Protein AF-A0A851M8Y6-F1 (afdb_monomer)

Secondary structure (DSSP, 8-state):
---TTHHHHHHHHHHHHHHHHHHHHTT-HHHHHHHHHHHHHHHHHHHHHH-HHHHHHHHHHHHHHHHHHHHHHHHGGGSPPP--------HHHHHHHHHBSS---HHHHHHHTTTTB----

Radius of gyration: 20.05 Å; Cα contacts (8 Å, |Δi|>4): 62; chains: 1; bounding box: 40×34×57 Å

Foldseek 3Di:
DPPLQVQLVVVLVVVVVVQVVCCVVVVVVVSVVVVVVVVVVLCVVVCVPPNDVVSVVVVSVVSSVVSSLVCCLVCLVVQDQDDDDDPVDDPVVVLQSQQQSDDDDPCVCVSSVNSSGHHDD

Sequence (121 aa):
FLPPVLAPLALVPFFQLTIFYFSIKRKKWLDLILIVFFNIRVCLMYVPLMGFKNFMIYYWLSRYLESTWFIWVSQMNHIPMDIDYDQNKDWVSTQLHATCNVNQSLFNDWFTGHLNFQIEH

Solvent-accessible surface area (backbone atoms only — not comparable to full-atom values): 7045 Å² total; per-residue (Å²): 132,77,55,85,71,52,50,22,59,56,46,42,62,51,51,58,52,45,56,55,51,49,29,60,74,68,65,34,58,67,62,47,50,52,53,52,51,50,52,51,52,51,46,69,61,42,31,82,75,61,34,62,72,54,37,53,52,51,51,54,49,53,45,38,51,53,34,45,50,49,51,51,49,74,51,40,83,69,50,81,76,86,89,75,78,92,77,83,68,57,70,68,61,50,51,53,54,67,16,44,53,47,82,89,41,80,63,48,37,61,76,42,70,50,57,38,58,48,80,73,133

Organism: NCBI:txid190295

InterPro domains:
  IPR005804 Fatty acid desaturase domain [PF00487] (10-121)
  IPR012171 Fatty acid desaturase [PTHR19353] (3-121)

pLDDT: mean 86.49, std 8.67, range [50.78, 95.81]

Mean predicted aligned error: 7.14 Å

Structure (mmCIF, N/CA/C/O backbone):
data_AF-A0A851M8Y6-F1
#
_entry.id   AF-A0A851M8Y6-F1
#
loop_
_atom_site.group_PDB
_atom_site.id
_atom_site.type_symbol
_atom_site.label_atom_id
_atom_site.label_alt_id
_atom_site.label_comp_id
_atom_site.label_asym_id
_atom_site.label_entity_id
_atom_site.label_seq_id
_atom_site.pdbx_PDB_ins_code
_atom_site.Cartn_x
_atom_site.Cartn_y
_atom_site.Cartn_z
_atom_site.occupancy
_atom_site.B_iso_or_equiv
_atom_site.auth_seq_id
_atom_site.auth_comp_id
_atom_site.auth_asym_id
_atom_site.auth_atom_id
_atom_site.pdbx_PDB_model_num
ATOM 1 N N . PHE A 1 1 ? 17.396 13.044 2.587 1.00 50.78 1 PHE A N 1
ATOM 2 C CA . PHE A 1 1 ? 16.904 11.723 2.157 1.00 50.78 1 PHE A CA 1
ATOM 3 C C . PHE A 1 1 ? 16.470 10.940 3.384 1.00 50.78 1 PHE A C 1
ATOM 5 O O . PHE A 1 1 ? 17.322 10.591 4.191 1.00 50.78 1 PHE A O 1
ATOM 12 N N . LEU A 1 2 ? 15.163 10.730 3.582 1.00 56.19 2 LEU A N 1
ATOM 13 C CA . LEU A 1 2 ? 14.727 9.701 4.530 1.00 56.19 2 LEU A CA 1
ATOM 14 C C . LEU A 1 2 ? 15.183 8.341 3.969 1.00 56.19 2 LEU A C 1
ATOM 16 O O . LEU A 1 2 ? 15.033 8.123 2.767 1.00 56.19 2 LEU A O 1
ATOM 20 N N . PRO A 1 3 ? 15.745 7.444 4.793 1.00 71.62 3 PRO A N 1
ATOM 21 C CA . PRO A 1 3 ? 16.037 6.077 4.392 1.00 71.62 3 PRO A CA 1
ATOM 22 C C . PRO A 1 3 ? 14.807 5.428 3.740 1.00 71.62 3 PRO A C 1
ATOM 24 O O . PRO A 1 3 ? 13.688 5.677 4.204 1.00 71.62 3 PRO A O 1
ATOM 27 N N . PRO A 1 4 ? 14.989 4.553 2.736 1.00 70.62 4 PRO A N 1
ATOM 28 C CA . PRO A 1 4 ? 13.891 3.926 1.992 1.00 70.62 4 PRO A CA 1
ATOM 29 C C . PRO A 1 4 ? 12.900 3.148 2.876 1.00 70.62 4 PRO A C 1
ATOM 31 O O . PRO A 1 4 ? 11.758 2.954 2.489 1.00 70.62 4 PRO A O 1
ATOM 34 N N . VAL A 1 5 ? 13.303 2.763 4.091 1.00 74.06 5 VAL A N 1
ATOM 35 C CA . VAL A 1 5 ? 12.447 2.109 5.098 1.00 74.06 5 VAL A CA 1
ATOM 36 C C . VAL A 1 5 ? 11.659 3.114 5.951 1.00 74.06 5 VAL A C 1
ATOM 38 O O . VAL A 1 5 ? 10.538 2.837 6.373 1.00 74.06 5 VAL A O 1
ATOM 41 N N . LEU A 1 6 ? 12.212 4.303 6.210 1.00 79.19 6 LEU A N 1
ATOM 42 C CA . LEU A 1 6 ? 11.578 5.293 7.087 1.00 79.19 6 LEU A CA 1
ATOM 43 C C . LEU A 1 6 ? 10.461 6.071 6.383 1.00 79.19 6 LEU A C 1
ATOM 45 O O . LEU A 1 6 ? 9.498 6.467 7.038 1.00 79.19 6 LEU A O 1
ATOM 49 N N . ALA A 1 7 ? 10.559 6.270 5.066 1.00 81.44 7 ALA A N 1
ATOM 50 C CA . ALA A 1 7 ? 9.519 6.960 4.305 1.00 81.44 7 ALA A CA 1
ATOM 51 C C . ALA A 1 7 ? 8.167 6.209 4.334 1.00 81.44 7 ALA A C 1
ATOM 53 O O . ALA A 1 7 ? 7.178 6.818 4.754 1.00 81.44 7 ALA A O 1
ATOM 54 N N . PRO A 1 8 ? 8.091 4.895 4.027 1.00 83.81 8 PRO A N 1
ATOM 55 C CA . PRO A 1 8 ? 6.841 4.154 4.153 1.00 83.81 8 PRO A CA 1
ATOM 56 C C . PRO A 1 8 ? 6.291 4.153 5.582 1.00 83.81 8 PRO A C 1
ATOM 58 O O . PRO A 1 8 ? 5.085 4.325 5.761 1.00 83.81 8 PRO A O 1
ATOM 61 N N . LEU A 1 9 ? 7.159 4.019 6.595 1.00 84.56 9 LEU A N 1
ATOM 62 C CA . LEU A 1 9 ? 6.763 4.036 8.010 1.00 84.56 9 LEU A CA 1
ATOM 63 C C . LEU A 1 9 ? 6.133 5.363 8.436 1.00 84.56 9 LEU A C 1
ATOM 65 O O . LEU A 1 9 ? 5.186 5.344 9.215 1.00 84.56 9 LEU A O 1
ATOM 69 N N . ALA A 1 10 ? 6.628 6.496 7.937 1.00 85.00 10 ALA A N 1
ATOM 70 C CA . ALA A 1 10 ? 6.066 7.813 8.238 1.00 85.00 10 ALA A CA 1
ATOM 71 C C . ALA A 1 10 ? 4.738 8.064 7.503 1.00 85.00 10 ALA A C 1
ATOM 73 O O . ALA A 1 10 ? 3.830 8.693 8.052 1.00 85.00 10 ALA A O 1
ATOM 74 N N . LEU A 1 11 ? 4.596 7.539 6.283 1.00 85.81 11 LEU A N 1
ATOM 75 C CA . LEU A 1 11 ? 3.375 7.683 5.491 1.00 85.81 11 LEU A CA 1
ATOM 76 C C . LEU A 1 11 ? 2.193 6.906 6.073 1.00 85.81 11 LEU A C 1
ATOM 78 O O . LEU A 1 11 ? 1.069 7.401 6.017 1.00 85.81 11 LEU A O 1
ATOM 82 N N . VAL A 1 12 ? 2.416 5.729 6.670 1.00 87.94 12 VAL A N 1
ATOM 83 C CA . VAL A 1 12 ? 1.323 4.930 7.253 1.00 87.94 12 VAL A CA 1
ATOM 84 C C . VAL A 1 12 ? 0.482 5.729 8.267 1.00 87.94 12 VAL A C 1
ATOM 86 O O . VAL A 1 12 ? -0.723 5.856 8.041 1.00 87.94 12 VAL A O 1
ATOM 89 N N . PRO A 1 13 ? 1.036 6.276 9.369 1.00 86.75 13 PRO A N 1
ATOM 90 C CA . PRO A 1 13 ? 0.245 7.031 10.336 1.00 86.75 13 PRO A CA 1
ATOM 91 C C . PRO A 1 13 ? -0.290 8.336 9.739 1.00 86.75 13 PRO A C 1
ATOM 93 O O . PRO A 1 13 ? -1.417 8.721 10.047 1.00 86.75 13 PRO A O 1
ATOM 96 N N . PHE A 1 14 ? 0.470 8.988 8.850 1.00 89.06 14 PHE A N 1
ATOM 97 C CA . PHE A 1 14 ? 0.030 10.208 8.178 1.00 89.06 14 PHE A CA 1
ATOM 98 C C . PHE A 1 14 ? -1.263 9.984 7.387 1.00 89.06 14 PHE A C 1
ATOM 100 O O . PHE A 1 14 ? -2.240 10.707 7.605 1.00 89.06 14 PHE A O 1
ATOM 107 N N . PHE A 1 15 ? -1.301 8.962 6.526 1.00 87.00 15 PHE A N 1
ATOM 108 C CA . PHE A 1 15 ? -2.481 8.631 5.728 1.00 87.00 15 PHE A CA 1
ATOM 109 C C . PHE A 1 15 ? -3.658 8.196 6.591 1.00 87.00 15 PHE A C 1
ATOM 111 O O . PHE A 1 15 ? -4.784 8.624 6.345 1.00 87.00 15 PHE A O 1
ATOM 118 N N . GLN A 1 16 ? -3.410 7.409 7.641 1.00 87.50 16 GLN A N 1
ATOM 119 C CA . GLN A 1 16 ? -4.489 6.995 8.534 1.00 87.50 16 GLN A CA 1
ATOM 120 C C . GLN A 1 16 ? -5.165 8.195 9.197 1.00 87.50 16 GLN A C 1
ATOM 122 O O .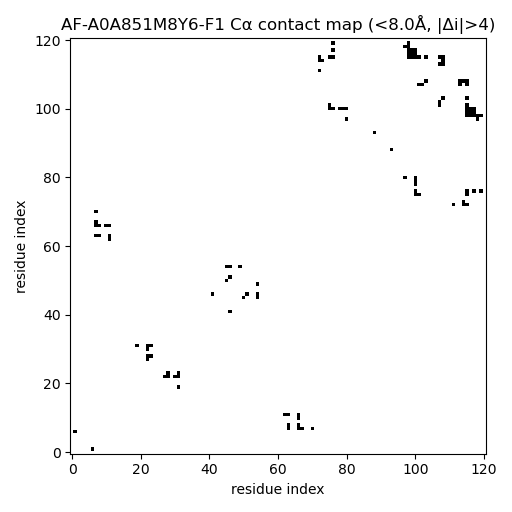 GLN A 1 16 ? -6.389 8.303 9.179 1.00 87.50 16 GLN A O 1
ATOM 127 N N . LEU A 1 17 ? -4.389 9.151 9.706 1.00 89.69 17 LEU A N 1
ATOM 128 C CA . LEU A 1 17 ? -4.945 10.353 10.325 1.00 89.69 17 LEU A CA 1
ATOM 129 C C . LEU A 1 17 ? -5.632 11.271 9.308 1.00 89.69 17 LEU A C 1
ATOM 131 O O . LEU A 1 17 ? -6.713 11.796 9.586 1.00 89.69 17 LEU A O 1
ATOM 135 N N . THR A 1 18 ? -5.041 11.458 8.126 1.00 91.31 18 THR A N 1
ATOM 136 C CA . THR A 1 18 ? -5.621 12.341 7.103 1.00 91.31 18 THR A CA 1
ATOM 137 C C . THR A 1 18 ? -6.938 11.808 6.557 1.00 91.31 18 THR A C 1
ATOM 139 O O . THR A 1 18 ? -7.850 12.610 6.364 1.00 91.31 18 THR A O 1
ATOM 142 N N . ILE A 1 19 ? -7.098 10.495 6.372 1.00 90.19 19 ILE A N 1
ATOM 143 C CA . ILE A 1 19 ? -8.362 9.901 5.903 1.00 90.19 19 ILE A CA 1
ATOM 144 C C . ILE A 1 19 ? -9.513 10.252 6.855 1.00 90.19 19 ILE A C 1
ATOM 146 O O . ILE A 1 19 ? -10.551 10.753 6.409 1.00 90.19 19 ILE A O 1
ATOM 150 N N . PHE A 1 20 ? -9.328 10.067 8.165 1.00 91.44 20 PHE A N 1
ATOM 151 C CA . PHE A 1 20 ? -10.349 10.433 9.150 1.00 91.44 20 PHE A CA 1
ATOM 152 C C . PHE A 1 20 ? -10.562 11.948 9.212 1.00 91.44 20 PHE A C 1
ATOM 154 O O . PHE A 1 20 ? -11.705 12.409 9.165 1.00 91.44 20 PHE A O 1
ATOM 161 N N . TYR A 1 21 ? -9.479 12.732 9.244 1.00 93.38 21 TYR A N 1
ATOM 162 C CA . TYR A 1 21 ? -9.549 14.195 9.276 1.00 93.38 21 TYR A CA 1
ATOM 163 C C . TYR A 1 21 ? -10.339 14.760 8.088 1.00 93.38 21 TYR A C 1
ATOM 165 O O . TYR A 1 21 ? -11.260 15.558 8.278 1.00 93.38 21 TYR A O 1
ATOM 173 N N . PHE A 1 22 ? -10.022 14.337 6.863 1.00 93.50 22 PHE A N 1
ATOM 17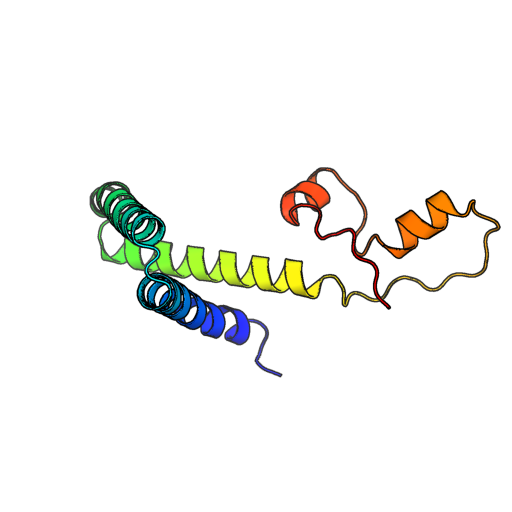4 C CA . PHE A 1 22 ? -10.700 14.809 5.659 1.00 93.50 22 PHE A CA 1
ATOM 175 C C . PHE A 1 22 ? -12.146 14.331 5.588 1.00 93.50 22 PHE A C 1
ATOM 177 O O . PHE A 1 22 ? -13.013 15.129 5.225 1.00 93.50 22 PHE A O 1
ATOM 184 N N . SER A 1 23 ? -12.424 13.081 5.965 1.00 92.88 23 SER A N 1
ATOM 185 C CA . SER A 1 23 ? -13.790 12.541 5.969 1.00 92.88 23 SER A CA 1
ATOM 186 C C . SER A 1 23 ? -14.698 13.337 6.908 1.00 92.88 23 SER A C 1
ATOM 188 O O . SER A 1 23 ? -15.793 13.740 6.512 1.00 92.88 23 SER A O 1
ATOM 190 N N . ILE A 1 24 ? -14.209 13.665 8.110 1.00 94.00 24 ILE A N 1
ATOM 191 C CA . ILE A 1 24 ? -14.934 14.488 9.088 1.00 94.00 24 ILE A CA 1
ATOM 192 C C . ILE A 1 24 ? -15.064 15.933 8.588 1.00 94.00 24 ILE A C 1
ATOM 194 O O . ILE A 1 24 ? -16.171 16.470 8.521 1.00 94.00 24 ILE A O 1
ATOM 198 N N . LYS A 1 25 ? -13.958 16.564 8.168 1.00 95.31 25 LYS A N 1
ATOM 199 C CA . LYS A 1 25 ? -13.939 17.967 7.713 1.00 95.31 25 LYS A CA 1
ATOM 200 C C . LYS A 1 25 ? -14.859 18.211 6.518 1.00 95.31 25 LYS A C 1
ATOM 202 O O . LYS A 1 25 ? -15.506 19.252 6.436 1.00 95.31 25 LYS A O 1
ATOM 207 N N . ARG A 1 26 ? -14.913 17.266 5.579 1.00 94.69 26 ARG A N 1
ATOM 208 C CA . ARG A 1 26 ? -15.744 17.344 4.368 1.00 94.69 26 ARG A CA 1
ATOM 209 C C . ARG A 1 26 ? -17.150 16.776 4.574 1.00 94.69 26 ARG A C 1
ATOM 211 O O . ARG A 1 26 ? -17.904 16.739 3.607 1.00 94.69 26 ARG A O 1
ATOM 218 N N . LYS A 1 27 ? -17.507 16.363 5.799 1.00 93.62 27 LYS A N 1
ATOM 219 C CA . LYS A 1 27 ? -18.808 15.767 6.151 1.00 93.62 27 LYS A CA 1
ATOM 220 C C . LYS A 1 27 ? -19.175 14.574 5.259 1.00 93.62 27 LYS A C 1
ATOM 222 O O . LYS A 1 27 ? -20.338 14.375 4.912 1.00 93.62 27 LYS A O 1
ATOM 227 N N . LYS A 1 28 ? -18.179 13.772 4.877 1.00 94.31 28 LYS A N 1
ATOM 228 C CA . LYS A 1 28 ? -18.383 12.544 4.105 1.00 94.31 28 LYS A CA 1
ATOM 229 C C . LYS A 1 28 ? -18.775 11.405 5.043 1.00 94.31 28 LYS A C 1
ATOM 231 O O . LYS A 1 28 ? -17.984 10.518 5.347 1.00 94.31 28 LYS A O 1
ATOM 236 N N . TRP A 1 29 ? -20.003 11.474 5.546 1.00 91.56 29 TRP A N 1
ATOM 237 C CA . TRP A 1 29 ? -20.511 10.536 6.549 1.00 91.56 29 TRP A CA 1
ATOM 238 C C . TRP A 1 29 ? -20.595 9.101 6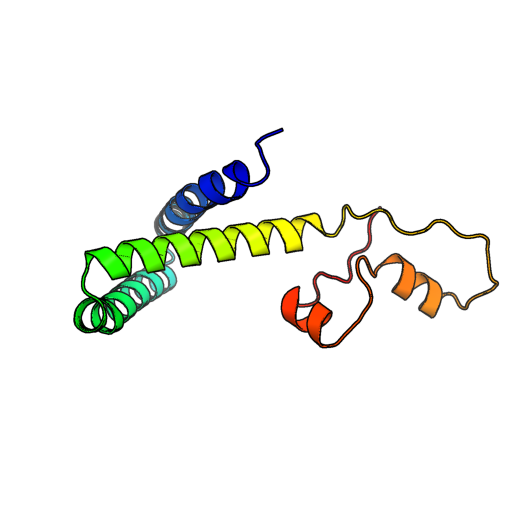.034 1.00 91.56 29 TRP A C 1
ATOM 240 O O . TRP A 1 29 ? -20.283 8.182 6.781 1.00 91.56 29 TRP A O 1
ATOM 250 N N . LEU A 1 30 ? -20.963 8.909 4.761 1.00 94.81 30 LEU A N 1
ATOM 251 C CA . LEU A 1 30 ? -20.993 7.584 4.143 1.00 94.81 30 LEU A CA 1
ATOM 252 C C . LEU A 1 30 ? -19.596 6.951 4.133 1.00 94.81 30 LEU A C 1
ATOM 254 O O . LEU A 1 30 ? -19.437 5.839 4.627 1.00 94.81 30 LEU A O 1
ATOM 258 N N . ASP A 1 31 ? -18.587 7.685 3.656 1.00 93.31 31 ASP A N 1
ATOM 259 C CA . ASP A 1 31 ? -17.192 7.227 3.643 1.00 93.31 31 ASP A CA 1
ATOM 260 C C . ASP A 1 31 ? -16.727 6.873 5.062 1.00 93.31 31 ASP A C 1
ATOM 262 O O . ASP A 1 31 ? -16.151 5.810 5.283 1.00 93.31 31 ASP A O 1
ATOM 266 N N . LEU A 1 32 ? -17.047 7.716 6.050 1.00 93.50 32 LEU A N 1
ATOM 267 C CA . LEU A 1 32 ? -16.698 7.469 7.448 1.00 93.50 32 LEU A CA 1
ATOM 268 C C . LEU A 1 32 ? -17.354 6.190 7.997 1.00 93.50 32 LEU A C 1
ATOM 270 O O . LEU A 1 32 ? -16.678 5.390 8.644 1.00 93.50 32 LEU A O 1
ATOM 274 N N . ILE A 1 33 ? -18.644 5.973 7.721 1.00 94.94 33 ILE A N 1
ATOM 275 C CA . ILE A 1 33 ? -19.369 4.761 8.131 1.00 94.94 33 ILE A CA 1
ATOM 276 C C . ILE A 1 33 ? -18.747 3.525 7.479 1.00 94.94 33 ILE A C 1
ATOM 278 O O . ILE A 1 33 ? -18.518 2.533 8.167 1.00 94.94 33 ILE A O 1
ATOM 282 N N . LEU A 1 34 ? -18.430 3.584 6.183 1.00 95.44 34 LEU A N 1
ATOM 283 C CA . LEU A 1 34 ? -17.803 2.477 5.458 1.00 95.44 34 LEU A CA 1
ATOM 284 C C . LEU A 1 34 ? -16.417 2.142 6.020 1.00 95.44 34 LEU A C 1
ATOM 286 O O . LEU A 1 34 ? -16.113 0.965 6.214 1.00 95.44 34 LEU A O 1
ATOM 290 N N . ILE A 1 35 ? -15.607 3.153 6.347 1.00 92.75 35 ILE A N 1
ATOM 291 C CA . ILE A 1 35 ? -14.292 2.964 6.975 1.00 92.75 35 ILE A CA 1
ATOM 292 C C . ILE A 1 35 ? -14.445 2.284 8.339 1.00 92.75 35 ILE A C 1
ATOM 294 O O . ILE A 1 35 ? -13.759 1.299 8.619 1.00 92.75 35 ILE A O 1
ATOM 298 N N . VAL A 1 36 ? -15.343 2.771 9.198 1.00 92.75 36 VAL A N 1
ATOM 299 C CA . VAL A 1 36 ? -15.566 2.182 10.529 1.00 92.75 36 VAL A CA 1
ATOM 300 C C . VAL A 1 36 ? -16.091 0.752 10.410 1.00 92.75 36 VAL A C 1
ATOM 302 O O . VAL A 1 36 ? -15.573 -0.150 11.067 1.00 92.75 36 VAL A O 1
ATOM 305 N N . PHE A 1 37 ? -17.066 0.519 9.532 1.00 95.81 37 PHE A N 1
ATOM 306 C CA . PHE A 1 37 ? -17.634 -0.803 9.286 1.00 95.81 37 PHE A CA 1
ATOM 307 C C . PHE A 1 37 ? -16.580 -1.799 8.789 1.00 95.81 37 PHE A C 1
ATOM 309 O O . PHE A 1 37 ? -16.503 -2.921 9.292 1.00 95.81 37 PHE A O 1
ATOM 316 N N . PHE A 1 38 ? -15.724 -1.381 7.854 1.00 93.38 38 PHE A N 1
ATOM 317 C CA . PHE A 1 38 ? -14.600 -2.184 7.379 1.00 93.38 38 PHE A CA 1
ATOM 318 C C . PHE A 1 38 ? -13.660 -2.574 8.527 1.00 93.38 38 PHE A C 1
ATOM 320 O O . PHE A 1 38 ? -13.350 -3.755 8.683 1.00 93.38 38 PHE A O 1
ATOM 327 N N . ASN A 1 39 ? -13.264 -1.616 9.372 1.00 91.69 39 ASN A N 1
ATOM 328 C CA . ASN A 1 39 ? -12.385 -1.881 10.513 1.00 91.69 39 ASN A CA 1
ATOM 329 C C . ASN A 1 39 ? -13.022 -2.857 11.516 1.00 91.69 39 ASN A C 1
ATOM 331 O O . ASN A 1 39 ? -12.366 -3.803 11.949 1.00 91.69 39 ASN A O 1
ATOM 335 N N . ILE A 1 40 ? -14.310 -2.688 11.838 1.00 94.50 40 ILE A N 1
ATOM 336 C CA . ILE A 1 40 ? -15.044 -3.613 12.715 1.00 94.50 40 ILE A CA 1
ATOM 337 C C . ILE A 1 40 ? -15.058 -5.021 12.115 1.00 94.50 40 ILE A C 1
ATOM 339 O O . ILE A 1 40 ? -14.730 -5.983 12.807 1.00 94.50 40 ILE A O 1
ATOM 343 N N . ARG A 1 41 ? -15.392 -5.154 10.826 1.00 95.31 41 ARG A N 1
ATOM 344 C CA . ARG A 1 41 ? -15.429 -6.448 10.132 1.00 95.31 41 ARG A CA 1
ATOM 345 C C . ARG A 1 41 ? -14.071 -7.149 10.165 1.00 95.31 41 ARG A C 1
ATOM 347 O O . ARG A 1 41 ? -14.014 -8.338 10.467 1.00 95.31 41 ARG A O 1
ATOM 354 N N . VAL A 1 42 ? -12.990 -6.428 9.870 1.00 93.00 42 VAL A N 1
ATOM 355 C CA . VAL A 1 42 ? -11.619 -6.959 9.906 1.00 93.00 42 VAL A CA 1
ATOM 356 C C . VAL A 1 42 ? -11.270 -7.433 11.318 1.00 93.00 42 VAL A C 1
ATOM 358 O O . VAL A 1 42 ? -10.812 -8.563 11.485 1.00 93.00 42 VAL A O 1
ATOM 361 N N . CYS A 1 43 ? -11.559 -6.632 12.345 1.00 92.81 43 CYS A N 1
ATOM 362 C CA . CYS A 1 43 ? -11.328 -7.027 13.732 1.00 92.81 43 CYS A CA 1
ATOM 363 C C . CYS A 1 43 ? -12.114 -8.292 14.107 1.00 92.81 43 CYS A C 1
ATOM 365 O O . CYS A 1 43 ? -11.530 -9.238 14.627 1.00 92.81 43 CYS A O 1
ATOM 367 N N . LEU A 1 44 ? -13.413 -8.351 13.800 1.00 94.19 44 LEU A N 1
ATOM 368 C CA . LEU A 1 44 ? -14.255 -9.512 14.106 1.00 94.19 44 LEU A CA 1
ATOM 369 C C . LEU A 1 44 ? -13.809 -10.786 13.378 1.00 94.19 44 LEU A C 1
ATOM 371 O O . LEU A 1 44 ? -13.995 -11.876 13.907 1.00 94.19 44 LEU A O 1
ATOM 375 N N . MET A 1 45 ? -13.219 -10.668 12.189 1.00 94.69 45 MET A N 1
ATOM 376 C CA . MET A 1 45 ? -12.763 -11.824 11.418 1.00 94.69 45 MET A CA 1
ATOM 377 C C . MET A 1 45 ? -11.386 -12.326 11.871 1.00 94.69 45 MET A C 1
ATOM 379 O O . MET A 1 45 ? -11.190 -13.529 12.030 1.00 94.69 45 MET A O 1
ATOM 383 N N . TYR A 1 46 ? -10.426 -11.423 12.085 1.00 93.50 46 TYR A N 1
ATOM 384 C CA . TYR A 1 46 ? -9.028 -11.800 12.316 1.00 93.50 46 TYR A CA 1
ATOM 385 C C . TYR A 1 46 ? -8.639 -11.891 13.797 1.00 93.50 46 TYR A C 1
ATOM 387 O O . TYR A 1 46 ? -7.791 -12.715 14.145 1.00 93.50 46 TYR A O 1
ATOM 395 N N . VAL A 1 47 ? -9.248 -11.096 14.687 1.00 94.44 47 VAL A N 1
ATOM 396 C CA . VAL A 1 47 ? -8.908 -11.120 16.123 1.00 94.44 47 VAL A CA 1
ATOM 397 C C . VAL A 1 47 ? -9.238 -12.471 16.767 1.00 94.44 47 VAL A C 1
ATOM 399 O O . VAL A 1 47 ? -8.366 -12.983 17.470 1.00 94.44 47 VAL A O 1
ATOM 402 N N . PRO A 1 48 ? -10.405 -13.106 16.526 1.00 94.50 48 PRO A N 1
ATOM 403 C CA . PRO A 1 48 ? -10.686 -14.431 17.086 1.00 94.50 48 PRO A CA 1
ATOM 404 C C . PRO A 1 48 ? -9.782 -15.532 16.524 1.00 94.50 48 PRO A C 1
ATOM 406 O O . PRO A 1 48 ? -9.508 -16.509 17.211 1.00 94.50 48 PRO A O 1
ATOM 409 N N . LEU A 1 49 ? -9.315 -15.376 15.282 1.00 93.88 49 LEU A N 1
ATOM 410 C CA . LEU A 1 49 ? -8.577 -16.409 14.556 1.00 93.88 49 LEU A CA 1
ATOM 411 C C . LEU A 1 49 ? -7.086 -16.428 14.925 1.00 93.88 49 LEU A C 1
ATOM 413 O O . LEU A 1 49 ? -6.496 -17.496 15.054 1.00 93.88 49 LEU A O 1
ATOM 417 N N . MET A 1 50 ? -6.473 -15.255 15.111 1.00 93.75 50 MET A N 1
ATOM 418 C CA . MET A 1 50 ? -5.025 -15.123 15.346 1.00 93.75 50 MET A CA 1
ATOM 419 C C . MET A 1 50 ? -4.673 -14.529 16.720 1.00 93.75 50 MET A C 1
ATOM 421 O O . MET A 1 50 ? -3.507 -14.553 17.120 1.00 93.75 50 MET A O 1
ATOM 425 N N . GLY A 1 51 ? -5.657 -14.001 17.454 1.00 93.38 51 GLY A N 1
ATOM 426 C CA . GLY A 1 51 ? -5.460 -13.246 18.690 1.00 93.38 51 GLY A CA 1
ATOM 427 C C . GLY A 1 51 ? -5.038 -11.792 18.441 1.00 93.38 51 GLY A C 1
ATOM 428 O O . GLY A 1 51 ? -4.411 -11.460 17.434 1.00 93.38 51 GLY A O 1
ATOM 429 N N . PHE A 1 52 ? -5.352 -10.902 19.389 1.00 92.19 52 PHE A N 1
ATOM 430 C CA . PHE A 1 52 ? -5.154 -9.453 19.229 1.00 92.19 52 PHE A CA 1
ATOM 431 C C . PHE A 1 52 ? -3.697 -9.057 18.940 1.00 92.19 52 PHE A C 1
ATOM 433 O O . PHE A 1 52 ? -3.439 -8.256 18.047 1.00 92.19 52 PHE A O 1
ATOM 440 N N . LYS A 1 53 ? -2.723 -9.645 19.650 1.00 93.44 53 LYS A N 1
ATOM 441 C CA . LYS A 1 53 ? -1.297 -9.310 19.477 1.00 93.44 53 LYS A CA 1
ATOM 442 C C . LYS A 1 53 ? -0.800 -9.616 18.060 1.00 93.44 53 LYS A C 1
ATOM 444 O O . LYS A 1 53 ? -0.155 -8.772 17.444 1.00 93.44 53 LYS A O 1
ATOM 449 N N . ASN A 1 54 ? -1.115 -10.803 17.545 1.00 93.12 54 ASN A N 1
ATOM 450 C CA . ASN A 1 54 ? -0.694 -11.210 16.204 1.00 93.12 54 ASN A CA 1
ATOM 451 C C . ASN A 1 54 ? -1.443 -10.419 15.131 1.00 93.12 54 ASN A C 1
ATOM 453 O O . ASN A 1 54 ? -0.832 -10.002 14.151 1.00 93.12 54 ASN A O 1
ATOM 457 N N . PHE A 1 55 ? -2.731 -1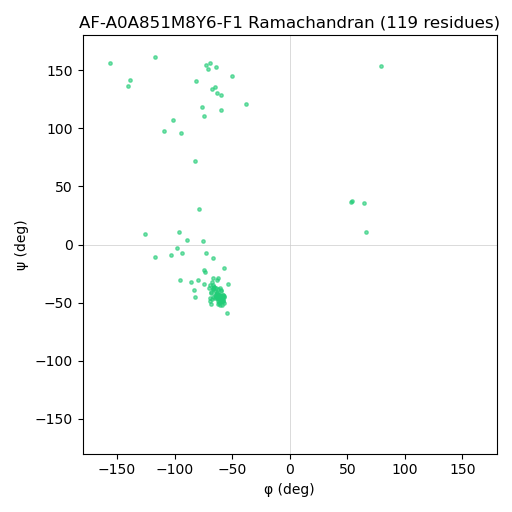0.140 15.355 1.00 94.69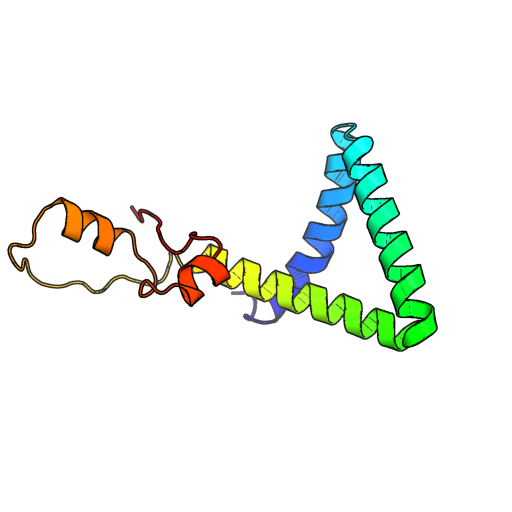 55 PHE A N 1
ATOM 458 C CA . PHE A 1 55 ? -3.513 -9.261 14.491 1.00 94.69 55 PHE A CA 1
ATOM 459 C C . PHE A 1 55 ? -2.883 -7.868 14.369 1.00 94.69 55 PHE A C 1
ATOM 461 O O . PHE A 1 55 ? -2.741 -7.370 13.258 1.00 94.69 55 PHE A O 1
ATOM 468 N N . MET A 1 56 ? -2.447 -7.259 15.477 1.00 93.31 56 MET A N 1
ATOM 469 C CA . MET A 1 56 ? -1.798 -5.945 15.435 1.00 93.31 56 MET A CA 1
ATOM 470 C C . MET A 1 56 ? -0.508 -5.966 14.607 1.00 93.31 56 MET A C 1
ATOM 472 O O . MET A 1 56 ? -0.298 -5.068 13.795 1.00 93.31 56 MET A O 1
ATOM 476 N N . ILE A 1 57 ? 0.335 -6.991 14.769 1.00 94.00 57 ILE A N 1
ATOM 477 C CA . ILE A 1 57 ? 1.563 -7.141 13.969 1.00 94.00 57 ILE A CA 1
ATOM 478 C C . ILE A 1 57 ? 1.214 -7.303 12.485 1.00 94.00 57 ILE A C 1
ATOM 480 O O . ILE A 1 57 ? 1.764 -6.594 11.645 1.00 94.00 57 ILE A O 1
ATOM 484 N N . TYR A 1 58 ? 0.270 -8.193 12.171 1.00 92.75 58 TYR A N 1
ATOM 485 C CA . TYR A 1 58 ? -0.197 -8.435 10.808 1.00 92.75 58 TYR A CA 1
ATOM 486 C C . TYR A 1 58 ? -0.757 -7.163 10.158 1.00 92.75 58 TYR A C 1
ATOM 488 O O . TYR A 1 58 ? -0.387 -6.824 9.034 1.00 92.75 58 TYR A O 1
ATOM 496 N N . TYR A 1 59 ? -1.597 -6.422 10.881 1.00 91.62 59 TYR A N 1
ATOM 497 C CA . TYR A 1 59 ? -2.202 -5.181 10.412 1.00 91.62 59 TYR A CA 1
ATOM 498 C C . TYR A 1 59 ? -1.140 -4.132 10.070 1.00 91.62 59 TYR A C 1
ATOM 500 O O . TYR A 1 59 ? -1.120 -3.613 8.954 1.00 91.62 59 TYR A O 1
ATOM 508 N N . TRP A 1 60 ? -0.215 -3.848 10.991 1.00 90.56 60 TRP A N 1
ATOM 509 C CA . TRP A 1 60 ? 0.830 -2.848 10.756 1.00 90.56 60 TRP A CA 1
ATOM 510 C C . TRP A 1 60 ? 1.805 -3.258 9.653 1.00 90.56 60 TRP A C 1
ATOM 512 O O . TRP A 1 60 ? 2.199 -2.410 8.853 1.00 90.56 60 TRP A O 1
ATOM 522 N N . LEU A 1 61 ? 2.143 -4.546 9.557 1.00 92.19 61 LEU A N 1
ATOM 523 C CA . LEU A 1 61 ? 2.967 -5.063 8.467 1.00 92.19 61 LEU A CA 1
ATOM 524 C C . LEU A 1 61 ? 2.268 -4.895 7.113 1.00 92.19 61 LEU A C 1
ATOM 526 O O . LEU A 1 61 ? 2.876 -4.388 6.173 1.00 92.19 61 LEU A O 1
ATOM 530 N N . SER A 1 62 ? 0.983 -5.248 7.021 1.00 91.94 62 SER A N 1
ATOM 531 C CA . SER A 1 62 ? 0.191 -5.055 5.803 1.00 91.94 62 SER A CA 1
ATOM 532 C C . SER A 1 62 ? 0.168 -3.586 5.377 1.00 91.94 62 SER A C 1
ATOM 534 O O . SER A 1 62 ? 0.358 -3.288 4.200 1.00 91.94 62 SER A O 1
ATOM 536 N N . ARG A 1 63 ? -0.017 -2.657 6.323 1.00 91.06 63 ARG A N 1
ATOM 537 C CA . ARG A 1 63 ? -0.006 -1.213 6.038 1.00 91.06 63 ARG A CA 1
ATOM 538 C C . ARG A 1 63 ? 1.364 -0.714 5.585 1.00 91.06 63 ARG A C 1
ATOM 540 O O . ARG A 1 63 ? 1.439 0.155 4.720 1.00 91.06 63 ARG A O 1
ATOM 547 N N . TYR A 1 64 ? 2.442 -1.250 6.150 1.00 91.00 64 TYR A N 1
ATOM 548 C CA . TYR A 1 64 ? 3.800 -0.927 5.721 1.00 91.00 64 TYR A CA 1
ATOM 549 C C . TYR A 1 64 ? 4.074 -1.400 4.286 1.00 91.00 64 TYR A C 1
ATOM 551 O O . TYR A 1 64 ? 4.625 -0.639 3.488 1.00 91.00 64 TYR A O 1
ATOM 559 N N . LEU A 1 65 ? 3.652 -2.620 3.938 1.00 91.75 65 LEU A N 1
ATOM 560 C CA . LEU A 1 65 ? 3.784 -3.153 2.579 1.00 91.75 65 LEU A CA 1
ATOM 561 C C . LEU A 1 65 ? 2.972 -2.335 1.570 1.00 91.75 65 LEU A C 1
ATOM 563 O O . LEU A 1 65 ? 3.502 -1.972 0.525 1.00 91.75 65 LEU A O 1
ATOM 567 N N . GLU A 1 66 ? 1.733 -1.973 1.910 1.00 90.94 66 GLU A N 1
ATOM 568 C CA . GLU A 1 66 ? 0.885 -1.093 1.094 1.00 90.94 66 GLU A CA 1
ATOM 569 C C . GLU A 1 66 ? 1.548 0.268 0.850 1.00 90.94 66 GLU A C 1
ATOM 571 O O . GLU A 1 66 ? 1.612 0.730 -0.284 1.00 90.94 66 GLU A O 1
ATOM 576 N N . SER A 1 67 ? 2.093 0.889 1.899 1.00 90.94 67 SER A N 1
ATOM 577 C CA . SER A 1 67 ? 2.798 2.171 1.803 1.00 90.94 67 SER A CA 1
ATOM 578 C C . SER A 1 67 ? 4.058 2.073 0.936 1.00 90.94 67 SER A C 1
ATOM 580 O O . SER A 1 67 ? 4.324 2.945 0.111 1.00 90.94 67 SER A O 1
ATOM 582 N N . THR A 1 68 ? 4.817 0.983 1.077 1.00 90.62 68 THR A N 1
ATOM 583 C CA . THR A 1 68 ? 6.026 0.729 0.280 1.00 90.62 68 THR A CA 1
ATOM 584 C C . THR A 1 68 ? 5.681 0.537 -1.195 1.00 90.62 68 THR A C 1
ATOM 586 O O . THR A 1 68 ? 6.310 1.150 -2.055 1.00 90.62 68 THR A O 1
ATOM 589 N N . TRP A 1 69 ? 4.655 -0.269 -1.485 1.00 90.19 69 TRP A N 1
ATOM 590 C CA . TRP A 1 69 ? 4.138 -0.464 -2.839 1.00 90.19 69 TRP A CA 1
ATOM 591 C C . TRP A 1 69 ? 3.647 0.854 -3.443 1.00 90.19 69 TRP A C 1
ATOM 593 O O . TRP A 1 69 ? 4.040 1.199 -4.552 1.00 90.19 69 TRP A O 1
ATOM 603 N N . PHE A 1 70 ? 2.872 1.639 -2.692 1.00 88.75 70 PHE A N 1
ATOM 604 C CA . PHE A 1 70 ? 2.368 2.934 -3.143 1.00 88.75 70 PHE A CA 1
ATOM 605 C C . PHE A 1 70 ? 3.494 3.927 -3.469 1.00 88.75 70 PHE A C 1
ATOM 607 O O . PHE A 1 70 ? 3.450 4.592 -4.505 1.00 88.75 70 PHE A O 1
ATOM 614 N N . ILE A 1 71 ? 4.524 4.023 -2.618 1.00 88.31 71 ILE A N 1
ATOM 615 C CA . ILE A 1 71 ? 5.706 4.848 -2.909 1.00 88.31 71 ILE A CA 1
ATOM 616 C C . ILE A 1 71 ? 6.370 4.366 -4.195 1.00 88.31 71 ILE A C 1
ATOM 618 O O . ILE A 1 71 ? 6.659 5.181 -5.060 1.00 88.31 71 ILE A O 1
ATOM 622 N N . TRP A 1 72 ? 6.597 3.062 -4.338 1.00 86.75 72 TRP A N 1
ATOM 623 C CA . TRP A 1 72 ? 7.257 2.527 -5.524 1.00 86.75 72 TRP A CA 1
ATOM 624 C C . TRP A 1 72 ? 6.474 2.848 -6.801 1.00 86.75 72 TRP A C 1
ATOM 626 O O . TRP A 1 72 ? 7.047 3.413 -7.725 1.00 86.75 72 TRP A O 1
ATOM 636 N N . VAL A 1 73 ? 5.161 2.595 -6.818 1.00 87.69 73 VAL A N 1
ATOM 637 C CA . VAL A 1 73 ? 4.298 2.899 -7.971 1.00 87.69 73 VAL A CA 1
ATOM 638 C C . VAL A 1 73 ? 4.288 4.400 -8.282 1.00 87.69 73 VAL A C 1
ATOM 640 O O . VAL A 1 73 ? 4.419 4.783 -9.438 1.00 87.69 73 VAL A O 1
ATOM 643 N N . SER A 1 74 ? 4.178 5.263 -7.267 1.00 85.31 74 SER A N 1
ATOM 644 C CA . SER A 1 74 ? 4.130 6.723 -7.471 1.00 85.31 74 SER A CA 1
ATOM 645 C C . SER A 1 74 ? 5.475 7.350 -7.848 1.00 85.31 74 SER A C 1
ATOM 647 O O . SER A 1 74 ? 5.493 8.433 -8.427 1.00 85.31 74 SER A O 1
ATOM 649 N N . GLN A 1 75 ? 6.595 6.707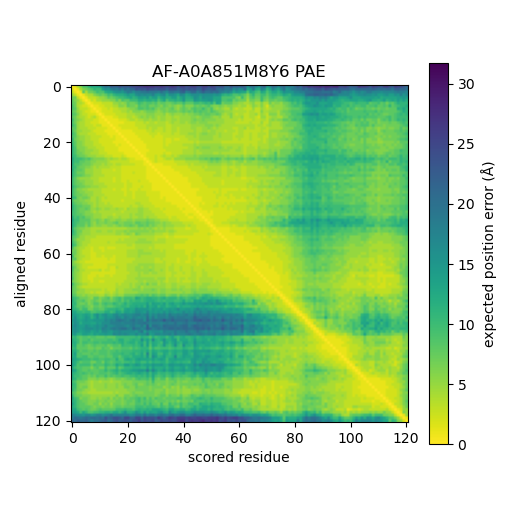 -7.514 1.00 83.88 75 GLN A N 1
ATOM 650 C CA . GLN A 1 75 ? 7.951 7.162 -7.850 1.00 83.88 75 GLN A CA 1
ATOM 651 C C . GLN A 1 75 ? 8.521 6.483 -9.098 1.00 83.88 75 GLN A C 1
ATOM 653 O O . GLN A 1 75 ? 9.627 6.808 -9.517 1.00 83.88 75 GLN A O 1
ATOM 658 N N . MET A 1 76 ? 7.787 5.546 -9.694 1.00 82.56 76 MET A N 1
ATOM 659 C CA . MET A 1 76 ? 8.226 4.806 -10.873 1.00 82.56 76 MET A CA 1
ATOM 660 C C . MET A 1 76 ? 8.450 5.722 -12.084 1.00 82.56 76 MET A C 1
ATOM 662 O O . MET A 1 76 ? 9.346 5.461 -12.875 1.00 82.56 76 MET A O 1
ATOM 666 N N . ASN A 1 77 ? 7.719 6.838 -12.170 1.00 76.19 77 ASN A N 1
ATOM 667 C CA . ASN A 1 77 ? 7.928 7.895 -13.173 1.00 76.19 77 ASN A CA 1
ATOM 668 C C . ASN A 1 77 ? 9.100 8.838 -12.829 1.00 76.19 77 ASN A C 1
ATOM 670 O O . ASN A 1 77 ? 9.044 10.044 -13.054 1.00 76.19 77 ASN A O 1
ATOM 674 N N . HIS A 1 78 ? 10.115 8.328 -12.146 1.00 77.88 78 HIS A N 1
ATOM 675 C CA . HIS A 1 78 ? 11.418 8.979 -12.048 1.00 77.88 78 HIS A CA 1
ATOM 676 C C . HIS A 1 78 ? 12.529 8.019 -12.490 1.00 77.88 78 HIS A C 1
ATOM 678 O O . HIS A 1 78 ? 13.712 8.289 -12.267 1.00 77.88 78 HIS A O 1
ATOM 684 N N . ILE A 1 79 ? 12.160 6.863 -13.056 1.00 79.75 79 ILE A N 1
ATOM 685 C CA . ILE A 1 79 ? 13.104 5.922 -13.647 1.00 79.75 79 ILE A CA 1
ATOM 686 C C . ILE A 1 79 ? 13.518 6.522 -14.992 1.00 79.75 79 ILE A C 1
ATOM 688 O O . ILE A 1 79 ? 12.663 6.702 -15.855 1.00 79.75 79 ILE A O 1
ATOM 692 N N . PRO A 1 80 ? 14.808 6.839 -15.191 1.00 76.12 80 PRO A N 1
ATOM 693 C CA . PRO A 1 80 ? 15.247 7.444 -16.435 1.00 76.12 80 PRO A CA 1
ATOM 694 C C . PRO A 1 80 ? 14.999 6.478 -17.593 1.00 76.12 80 PRO A C 1
ATOM 696 O O . PRO A 1 80 ? 15.388 5.308 -17.529 1.00 76.12 80 PRO A O 1
ATOM 699 N N . MET A 1 81 ? 14.371 6.984 -18.650 1.00 76.81 81 MET A N 1
ATOM 700 C CA . MET A 1 81 ? 14.242 6.248 -19.900 1.00 76.81 81 MET A CA 1
ATOM 701 C C . MET A 1 81 ? 15.587 6.148 -20.615 1.00 76.81 81 MET A C 1
ATOM 703 O O . MET A 1 81 ? 16.448 7.022 -20.492 1.00 76.81 81 MET A O 1
ATOM 707 N N . ASP A 1 82 ? 15.747 5.073 -21.379 1.00 77.25 82 ASP A N 1
ATOM 708 C CA . ASP A 1 82 ? 16.933 4.879 -22.200 1.00 77.25 82 ASP A CA 1
ATOM 709 C C . ASP A 1 82 ? 16.969 5.914 -23.335 1.00 77.25 82 ASP A C 1
ATOM 711 O O . ASP A 1 82 ? 15.955 6.169 -23.993 1.00 77.25 82 ASP A O 1
ATOM 715 N N . ILE A 1 83 ? 18.131 6.533 -23.545 1.00 74.00 83 ILE A N 1
ATOM 716 C CA . ILE A 1 83 ? 18.333 7.554 -24.578 1.00 74.00 83 ILE A CA 1
ATOM 717 C C . ILE A 1 83 ? 19.035 6.876 -25.749 1.00 74.00 83 ILE A C 1
ATOM 719 O O . ILE A 1 83 ? 20.227 6.584 -25.672 1.00 74.00 83 ILE A O 1
ATOM 723 N N . ASP A 1 84 ? 18.302 6.660 -26.839 1.00 75.06 84 ASP A N 1
ATOM 724 C CA . ASP A 1 84 ? 18.820 6.039 -28.059 1.00 75.06 84 ASP A CA 1
ATOM 725 C C . ASP A 1 84 ? 18.760 7.004 -29.258 1.00 75.06 84 ASP A C 1
ATOM 727 O O . ASP A 1 84 ? 18.050 8.015 -29.242 1.00 75.06 84 ASP A O 1
ATOM 731 N N . TYR A 1 85 ? 19.530 6.705 -30.303 1.00 79.50 85 TYR A N 1
ATOM 732 C CA . TYR A 1 85 ? 19.495 7.439 -31.567 1.00 79.50 85 TYR A CA 1
ATOM 733 C C . TYR A 1 85 ? 18.185 7.184 -32.322 1.00 79.50 85 TYR A C 1
ATOM 735 O O . TYR A 1 85 ? 17.535 6.155 -32.150 1.00 79.50 85 TYR A O 1
ATOM 743 N N . ASP A 1 86 ? 17.806 8.117 -33.199 1.00 79.50 86 ASP A N 1
ATOM 744 C CA . ASP A 1 86 ? 16.597 7.981 -34.011 1.00 79.50 86 ASP A CA 1
ATOM 745 C C . ASP A 1 86 ? 16.658 6.718 -34.892 1.00 79.50 86 ASP A C 1
ATOM 747 O O . ASP A 1 86 ? 17.510 6.583 -35.774 1.00 79.50 86 ASP A O 1
ATOM 751 N N . GLN A 1 87 ? 15.740 5.785 -34.632 1.00 82.06 87 GLN A N 1
ATOM 752 C CA . GLN A 1 87 ? 15.616 4.519 -35.352 1.00 82.06 87 GLN A CA 1
ATOM 753 C C . GLN A 1 87 ? 14.571 4.572 -36.486 1.00 82.06 87 GLN A C 1
ATOM 755 O O . GLN A 1 87 ? 14.217 3.521 -37.020 1.00 82.06 87 GLN A O 1
ATOM 760 N N . ASN A 1 88 ? 14.060 5.756 -36.861 1.00 83.44 88 ASN A N 1
ATOM 761 C CA . ASN A 1 88 ? 12.965 5.933 -37.831 1.00 83.44 88 ASN A CA 1
ATOM 762 C C . ASN A 1 88 ? 11.704 5.113 -37.478 1.00 83.44 88 ASN A C 1
ATOM 764 O O . ASN A 1 88 ? 11.039 4.557 -38.357 1.00 83.44 88 ASN A O 1
ATOM 768 N N . LYS A 1 89 ? 11.383 4.998 -36.184 1.00 84.38 89 LYS A N 1
ATOM 769 C CA . LYS A 1 89 ? 10.140 4.360 -35.724 1.00 84.38 89 LYS A CA 1
ATOM 770 C C . LYS A 1 89 ? 8.946 5.267 -36.011 1.00 84.38 89 LYS A C 1
ATOM 772 O O . LYS A 1 89 ? 9.080 6.485 -36.114 1.00 84.38 89 LYS A O 1
ATOM 777 N N . ASP A 1 90 ? 7.760 4.679 -36.145 1.00 89.50 90 ASP A N 1
ATOM 778 C CA . ASP A 1 90 ? 6.545 5.468 -36.312 1.00 89.50 90 ASP A CA 1
ATOM 779 C C . ASP A 1 90 ? 6.263 6.319 -35.063 1.00 89.50 90 ASP A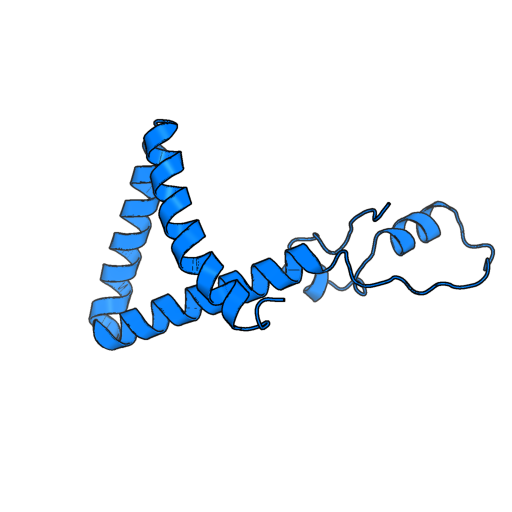 C 1
ATOM 781 O O . ASP A 1 90 ? 6.652 5.995 -33.936 1.00 89.50 90 ASP A O 1
ATOM 785 N N . TRP A 1 91 ? 5.575 7.439 -35.273 1.00 86.50 91 TRP A N 1
ATOM 786 C CA . TRP A 1 91 ? 5.289 8.389 -34.202 1.00 86.50 91 TRP A CA 1
ATOM 787 C C . TRP A 1 91 ? 4.469 7.763 -33.061 1.00 86.50 91 TRP A C 1
ATOM 789 O O . TRP A 1 91 ? 4.727 8.057 -31.896 1.00 86.50 91 TRP A O 1
ATOM 799 N N . VAL A 1 92 ? 3.518 6.871 -33.370 1.00 87.69 92 VAL A N 1
ATOM 800 C CA . VAL A 1 92 ? 2.632 6.266 -32.361 1.00 87.69 92 VAL A CA 1
ATOM 801 C C . VAL A 1 92 ? 3.412 5.317 -31.452 1.00 87.69 92 VAL A C 1
ATOM 803 O O . VAL A 1 92 ? 3.273 5.392 -30.230 1.00 87.69 92 VAL A O 1
ATOM 806 N N . SER A 1 93 ? 4.255 4.450 -32.015 1.00 85.75 93 SER A N 1
ATOM 807 C CA . SER A 1 93 ? 5.083 3.526 -31.232 1.00 85.75 93 SER A CA 1
ATOM 808 C C . SER A 1 93 ? 6.129 4.259 -30.399 1.00 85.75 93 SER A C 1
ATOM 810 O O . SER A 1 93 ? 6.346 3.903 -29.240 1.00 85.75 93 SER A O 1
ATOM 812 N N . THR A 1 94 ? 6.722 5.322 -30.945 1.00 84.62 94 THR A N 1
ATOM 813 C CA . THR A 1 94 ? 7.679 6.172 -30.225 1.00 84.62 94 THR A CA 1
ATOM 814 C C . THR A 1 94 ? 7.008 6.867 -29.044 1.00 84.62 94 THR A C 1
ATOM 816 O O . THR A 1 94 ? 7.546 6.850 -27.940 1.00 84.62 94 THR A O 1
ATOM 819 N N . GLN A 1 95 ? 5.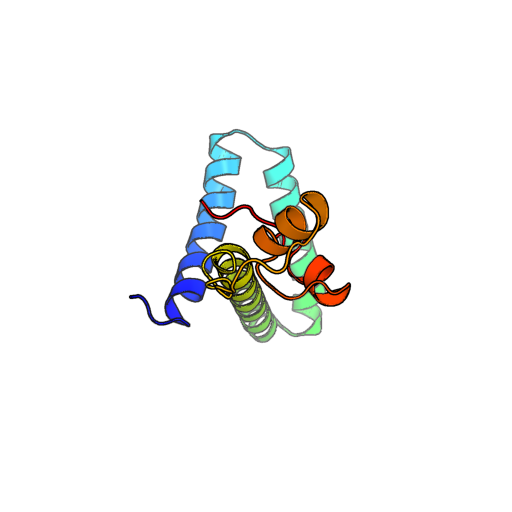797 7.399 -29.239 1.00 84.44 95 GLN A N 1
ATOM 820 C CA . GLN A 1 95 ? 5.024 8.023 -28.168 1.00 84.44 95 GLN A CA 1
ATOM 821 C C . GLN A 1 95 ? 4.659 7.016 -27.070 1.00 84.44 95 GLN A C 1
ATOM 823 O O . GLN A 1 95 ? 4.781 7.331 -25.891 1.00 84.44 95 GLN A O 1
ATOM 828 N N . LEU A 1 96 ? 4.243 5.798 -27.432 1.00 84.44 96 LEU A N 1
ATOM 829 C CA . LEU A 1 96 ? 3.922 4.761 -26.450 1.00 84.44 96 LEU A CA 1
ATOM 830 C C . LEU A 1 96 ? 5.160 4.370 -25.631 1.00 84.44 96 LEU A C 1
ATOM 832 O O . LEU A 1 96 ? 5.089 4.333 -24.403 1.00 84.44 96 LEU A O 1
ATOM 836 N N . HIS A 1 97 ? 6.298 4.148 -26.293 1.00 82.31 97 HIS A N 1
ATOM 837 C CA . HIS A 1 97 ? 7.565 3.845 -25.627 1.00 82.31 97 HIS A CA 1
ATOM 838 C C . HIS A 1 97 ? 8.017 4.966 -24.692 1.00 82.31 97 HIS A C 1
ATOM 840 O O . HIS A 1 97 ? 8.391 4.679 -23.561 1.00 82.31 97 HIS A O 1
ATOM 846 N N . ALA A 1 98 ? 7.912 6.224 -25.124 1.00 78.88 98 ALA A N 1
ATOM 847 C CA . ALA A 1 98 ? 8.291 7.391 -24.329 1.00 78.88 98 ALA A CA 1
ATOM 848 C C . ALA A 1 98 ? 7.398 7.625 -23.095 1.00 78.88 98 ALA A C 1
ATOM 850 O O . ALA A 1 98 ? 7.708 8.457 -22.250 1.00 78.88 98 ALA A O 1
ATOM 851 N N . THR A 1 99 ? 6.264 6.931 -23.000 1.00 82.62 99 THR A N 1
ATOM 852 C CA . THR A 1 99 ? 5.389 6.990 -21.821 1.00 82.62 99 THR A CA 1
ATOM 853 C C . THR A 1 99 ? 5.513 5.768 -20.923 1.00 82.62 99 THR A C 1
ATOM 855 O O . THR A 1 99 ? 4.931 5.752 -19.846 1.00 82.62 99 THR A O 1
ATOM 858 N N . CYS A 1 100 ? 6.227 4.728 -21.355 1.00 84.44 100 CYS A N 1
ATOM 859 C CA . CYS A 1 100 ? 6.291 3.445 -20.668 1.00 84.44 100 CYS A CA 1
ATOM 860 C C . CYS A 1 100 ? 7.516 3.394 -19.741 1.00 84.44 100 CYS A C 1
ATOM 862 O O . CYS A 1 100 ? 8.614 3.047 -20.170 1.00 84.44 100 CYS A O 1
ATOM 864 N N . ASN A 1 101 ? 7.323 3.703 -18.456 1.00 81.81 101 ASN A N 1
ATOM 865 C CA . ASN A 1 101 ? 8.422 3.835 -17.482 1.00 81.81 101 ASN A CA 1
ATOM 866 C C . ASN A 1 101 ? 9.011 2.485 -17.042 1.00 81.81 101 ASN A C 1
ATOM 868 O O . ASN A 1 101 ? 10.145 2.397 -16.573 1.00 81.81 101 ASN A O 1
ATOM 872 N N . VAL A 1 102 ? 8.239 1.408 -17.193 1.00 82.25 102 VAL A N 1
ATOM 873 C CA . VAL A 1 102 ? 8.663 0.027 -16.941 1.00 82.25 102 VAL A CA 1
ATOM 874 C C . VAL A 1 102 ? 8.099 -0.859 -18.037 1.00 82.25 102 VAL A C 1
ATOM 876 O O . VAL A 1 102 ? 6.942 -0.693 -18.413 1.00 82.25 102 VAL A O 1
ATOM 879 N N . ASN A 1 103 ? 8.893 -1.841 -18.484 1.00 83.69 103 ASN A N 1
ATOM 880 C CA . ASN A 1 103 ? 8.515 -2.819 -19.507 1.00 83.69 103 ASN A CA 1
ATOM 881 C C . ASN A 1 103 ? 7.054 -3.257 -19.384 1.00 83.69 103 ASN A C 1
ATOM 883 O O . ASN A 1 103 ? 6.654 -3.825 -18.363 1.00 83.69 103 ASN A O 1
ATOM 887 N N . GLN A 1 104 ? 6.275 -3.033 -20.438 1.00 84.94 104 GLN A N 1
ATOM 888 C CA . GLN A 1 104 ? 4.882 -3.439 -20.455 1.00 84.94 104 GLN A CA 1
ATOM 889 C C . GLN A 1 104 ? 4.768 -4.957 -20.272 1.00 84.94 104 GLN A C 1
ATOM 891 O O . GLN A 1 104 ? 5.388 -5.752 -20.980 1.00 84.94 104 GLN A O 1
ATOM 896 N N . SER A 1 105 ? 3.933 -5.366 -19.324 1.00 89.44 105 SER A N 1
ATOM 897 C CA . SER A 1 105 ? 3.483 -6.746 -19.184 1.00 89.44 105 SER A CA 1
ATOM 898 C C . SER A 1 105 ? 2.150 -6.762 -18.450 1.00 89.44 105 SER A C 1
ATOM 900 O O . SER A 1 105 ? 1.880 -5.870 -17.650 1.00 89.44 105 SER A O 1
ATOM 902 N N . LEU A 1 106 ? 1.348 -7.815 -18.643 1.00 89.50 106 LEU A N 1
ATOM 903 C CA . LEU A 1 106 ? 0.080 -7.975 -17.915 1.00 89.50 106 LEU A CA 1
ATOM 904 C C . LEU A 1 106 ? 0.264 -7.878 -16.392 1.00 89.50 106 LEU A C 1
ATOM 906 O O . LEU A 1 106 ? -0.606 -7.366 -15.692 1.00 89.50 106 LEU A O 1
ATOM 910 N N . PHE A 1 107 ? 1.404 -8.356 -15.881 1.00 90.88 107 PHE A N 1
ATOM 911 C CA . PHE A 1 107 ? 1.739 -8.230 -14.468 1.00 90.88 107 PHE A CA 1
ATOM 912 C C . PHE A 1 107 ? 2.030 -6.780 -14.079 1.00 90.88 107 PHE A C 1
ATOM 914 O O . PHE A 1 107 ? 1.464 -6.314 -13.099 1.00 90.88 107 PHE A O 1
ATOM 921 N N . ASN A 1 108 ? 2.869 -6.062 -14.829 1.00 87.69 108 ASN A N 1
ATOM 922 C CA . ASN A 1 108 ? 3.236 -4.682 -14.499 1.00 87.69 108 ASN A CA 1
ATOM 923 C C . ASN A 1 108 ? 2.042 -3.730 -14.620 1.00 87.69 108 ASN A C 1
ATOM 925 O O . ASN A 1 108 ? 1.857 -2.881 -13.749 1.00 87.69 108 ASN A O 1
ATOM 929 N N . ASP A 1 109 ? 1.191 -3.928 -15.626 1.00 89.25 109 ASP A N 1
ATOM 930 C CA . ASP A 1 109 ? -0.032 -3.150 -15.827 1.00 89.25 109 ASP A CA 1
ATOM 931 C C . ASP A 1 109 ? -0.998 -3.358 -14.643 1.00 89.25 109 ASP A C 1
ATOM 933 O O . ASP A 1 109 ? -1.507 -2.402 -14.060 1.00 89.25 109 ASP A O 1
ATOM 937 N N . TRP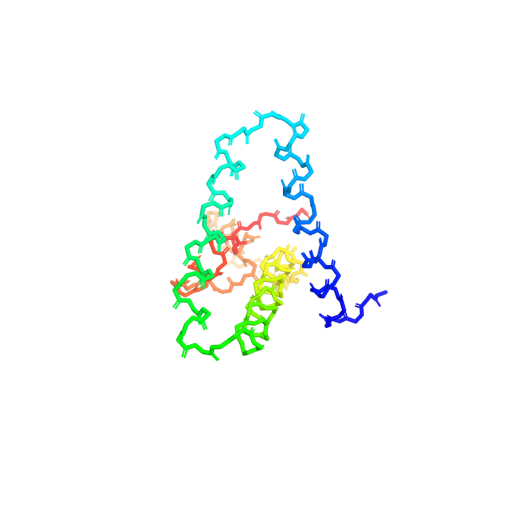 A 1 110 ? -1.193 -4.603 -14.193 1.00 91.69 110 TRP A N 1
ATOM 938 C CA . TRP A 1 110 ? -1.999 -4.893 -13.002 1.00 91.69 110 TRP A CA 1
ATOM 939 C C . TRP A 1 110 ? -1.357 -4.371 -11.707 1.00 91.69 110 TRP A C 1
ATOM 941 O O . TRP A 1 110 ? -2.024 -3.725 -10.899 1.00 91.69 110 TRP A O 1
ATOM 951 N N . PHE A 1 111 ? -0.063 -4.629 -11.514 1.00 89.19 111 PHE A N 1
ATOM 952 C CA . PHE A 1 111 ? 0.668 -4.335 -10.281 1.00 89.19 111 PHE A CA 1
ATOM 953 C C . PHE A 1 111 ? 0.810 -2.834 -10.027 1.00 89.19 111 PHE A C 1
ATOM 955 O O . PHE A 1 111 ? 0.825 -2.404 -8.878 1.00 89.19 111 PHE A O 1
ATOM 962 N N . THR A 1 112 ? 0.901 -2.033 -11.086 1.00 88.00 112 THR A N 1
ATOM 963 C CA . THR A 1 112 ? 0.984 -0.568 -11.003 1.00 88.00 112 THR A CA 1
ATOM 964 C C . THR A 1 112 ? -0.385 0.099 -11.125 1.00 88.00 112 THR A C 1
ATOM 966 O O . THR A 1 112 ? -0.495 1.308 -10.947 1.00 88.00 112 THR A O 1
ATOM 969 N N . GLY A 1 113 ? -1.443 -0.660 -11.433 1.00 86.75 113 GLY A N 1
ATOM 970 C CA . GLY A 1 113 ? -2.748 -0.091 -11.758 1.00 86.75 113 GLY A CA 1
ATOM 971 C C . GLY A 1 113 ? -2.720 0.749 -13.039 1.00 86.75 113 GLY A C 1
ATOM 972 O O . GLY A 1 113 ? -3.419 1.754 -13.113 1.00 86.75 113 GLY A O 1
ATOM 973 N N . HIS A 1 114 ? -1.921 0.337 -14.027 1.00 85.94 114 HIS A N 1
ATOM 974 C CA . HIS A 1 114 ? -1.647 1.019 -15.299 1.00 85.94 114 HIS A CA 1
ATOM 975 C C . HIS A 1 114 ? -0.889 2.352 -15.170 1.00 85.94 114 HIS A C 1
ATOM 977 O O . HIS A 1 114 ? -0.743 3.080 -16.149 1.00 85.94 114 HIS A O 1
ATOM 983 N N . LEU A 1 115 ? -0.364 2.670 -13.980 1.00 83.75 115 LEU A N 1
ATOM 984 C CA . LEU A 1 115 ? 0.471 3.856 -13.748 1.00 83.75 115 LEU A CA 1
ATOM 985 C C . LEU A 1 115 ? 1.899 3.708 -14.303 1.00 83.75 115 LEU A C 1
ATOM 987 O O . LEU A 1 115 ? 2.714 4.604 -14.134 1.00 83.75 115 LEU A O 1
ATOM 991 N N . ASN A 1 116 ? 2.214 2.599 -14.976 1.00 82.94 116 ASN A N 1
ATOM 992 C CA . ASN A 1 116 ? 3.434 2.429 -15.769 1.00 82.94 116 ASN A CA 1
ATOM 993 C C . ASN A 1 116 ? 3.436 3.210 -17.088 1.00 82.94 116 ASN A C 1
ATOM 995 O O . ASN A 1 116 ? 4.476 3.248 -17.745 1.00 82.94 116 ASN A O 1
ATOM 999 N N . PHE A 1 117 ? 2.307 3.824 -17.449 1.00 80.38 117 PHE A N 1
ATOM 1000 C CA . PHE A 1 117 ? 2.187 4.723 -18.588 1.00 80.38 117 PHE A CA 1
ATOM 1001 C C . PHE A 1 117 ? 1.999 6.162 -18.113 1.00 80.38 117 PHE A C 1
ATOM 1003 O O . PHE A 1 117 ? 0.884 6.579 -17.792 1.00 80.38 117 PHE A O 1
ATOM 1010 N N . GLN A 1 118 ? 3.077 6.938 -18.073 1.00 74.81 118 GLN A N 1
ATOM 1011 C CA . GLN A 1 118 ? 3.016 8.354 -17.746 1.00 74.81 118 GLN A CA 1
ATOM 1012 C C . GLN A 1 118 ? 3.976 9.145 -18.629 1.00 74.81 118 GLN A C 1
ATOM 1014 O O . GLN A 1 118 ? 5.107 8.740 -18.856 1.00 74.81 118 GLN A O 1
ATOM 1019 N N . ILE A 1 119 ? 3.509 10.290 -19.127 1.00 65.38 119 ILE A N 1
ATOM 1020 C CA . ILE A 1 119 ? 4.358 11.242 -19.844 1.00 65.38 119 ILE A CA 1
ATOM 1021 C C . ILE A 1 119 ? 5.225 11.947 -18.796 1.00 65.38 119 ILE A C 1
ATOM 1023 O O . ILE A 1 119 ? 4.698 12.710 -17.983 1.00 65.38 119 ILE A O 1
ATOM 1027 N N . GLU A 1 120 ? 6.527 11.685 -18.794 1.00 58.97 120 GLU A N 1
ATOM 1028 C CA . GLU A 1 120 ? 7.498 12.558 -18.131 1.00 58.97 120 GLU A CA 1
ATOM 1029 C C . GLU A 1 120 ? 7.822 13.742 -19.059 1.00 58.97 120 GLU A C 1
ATOM 1031 O O . GLU A 1 120 ? 7.833 13.595 -20.283 1.00 58.97 120 GLU A O 1
ATOM 1036 N N . HIS A 1 121 ? 7.960 14.937 -18.477 1.00 52.03 121 HIS A N 1
ATOM 1037 C CA . HIS A 1 121 ? 8.177 16.200 -19.196 1.00 52.03 121 HIS A CA 1
ATOM 1038 C C . HIS A 1 121 ? 9.637 16.404 -19.592 1.00 52.03 121 HIS A C 1
ATOM 1040 O O . HIS A 1 121 ? 10.510 16.131 -18.737 1.00 52.03 121 HIS A O 1
#